Protein AF-A0AAJ4RD67-F1 (afdb_monomer)

Structure (mmCIF, N/CA/C/O backbone):
data_AF-A0AAJ4RD67-F1
#
_entry.id   AF-A0AAJ4RD67-F1
#
loop_
_atom_site.group_PDB
_atom_site.id
_atom_site.type_symbol
_atom_site.label_atom_id
_atom_site.label_alt_id
_atom_site.label_comp_id
_atom_site.label_asym_id
_atom_site.label_entity_id
_atom_site.label_seq_id
_atom_site.pdbx_PDB_ins_code
_atom_site.Cartn_x
_atom_site.Cartn_y
_atom_site.Cartn_z
_atom_site.occupancy
_atom_site.B_iso_or_equiv
_atom_site.auth_seq_id
_atom_site.auth_comp_id
_atom_site.auth_asym_id
_atom_site.auth_atom_id
_atom_site.pdbx_PDB_model_num
ATOM 1 N N . MET A 1 1 ? 36.731 -3.292 -27.698 1.00 43.00 1 MET A N 1
ATOM 2 C CA . MET A 1 1 ? 35.501 -3.932 -27.186 1.00 43.00 1 MET A CA 1
ATOM 3 C C . MET A 1 1 ? 34.370 -2.956 -27.440 1.00 43.00 1 MET A C 1
ATOM 5 O O . MET A 1 1 ? 34.444 -1.848 -26.928 1.00 43.00 1 MET A O 1
ATOM 9 N N . ALA A 1 2 ? 33.453 -3.291 -28.349 1.00 38.69 2 ALA A N 1
ATOM 10 C CA . ALA A 1 2 ? 32.426 -2.369 -28.828 1.00 38.69 2 ALA A CA 1
ATOM 11 C C . ALA A 1 2 ? 31.554 -1.888 -27.660 1.00 38.69 2 ALA A C 1
ATOM 13 O O . ALA A 1 2 ? 31.046 -2.697 -26.885 1.00 38.69 2 ALA A O 1
ATOM 14 N N . THR A 1 3 ? 31.426 -0.573 -27.506 1.00 47.44 3 THR A N 1
ATOM 15 C CA . THR A 1 3 ? 30.523 0.013 -26.522 1.00 47.44 3 THR A CA 1
ATOM 16 C C . THR A 1 3 ? 29.077 -0.261 -26.957 1.00 47.44 3 THR A C 1
ATOM 18 O O . THR A 1 3 ? 28.744 -0.021 -28.116 1.00 47.44 3 THR A O 1
ATOM 21 N N . PRO A 1 4 ? 28.191 -0.755 -26.070 1.00 52.56 4 PRO A N 1
ATOM 22 C CA . PRO A 1 4 ? 26.925 -1.393 -26.466 1.00 52.56 4 PRO A CA 1
ATOM 23 C C . PRO A 1 4 ? 25.829 -0.477 -27.032 1.00 52.56 4 PRO A C 1
ATOM 25 O O . PRO A 1 4 ? 24.693 -0.928 -27.161 1.00 52.56 4 PRO A O 1
ATOM 28 N N . LYS A 1 5 ? 26.121 0.796 -27.337 1.00 53.34 5 LYS A N 1
ATOM 29 C CA . LYS A 1 5 ? 25.094 1.800 -27.667 1.00 53.34 5 LYS A CA 1
ATOM 30 C C . LYS A 1 5 ? 24.221 1.408 -28.864 1.00 53.34 5 LYS A C 1
ATOM 32 O O . LYS A 1 5 ? 23.040 1.733 -28.848 1.00 53.34 5 LYS A O 1
ATOM 37 N N . ASP A 1 6 ? 24.765 0.642 -29.811 1.00 52.28 6 ASP A N 1
ATOM 38 C CA . ASP A 1 6 ? 24.068 0.304 -31.059 1.00 52.28 6 ASP A CA 1
ATOM 39 C C . ASP A 1 6 ? 23.601 -1.166 -31.154 1.00 52.28 6 ASP A C 1
ATOM 41 O O . ASP A 1 6 ? 22.882 -1.518 -32.087 1.00 52.28 6 ASP A O 1
ATOM 45 N N . MET A 1 7 ? 23.966 -2.050 -30.210 1.00 51.16 7 MET A N 1
ATOM 46 C CA . MET A 1 7 ? 23.821 -3.511 -30.401 1.00 51.16 7 MET A CA 1
ATOM 47 C C . MET A 1 7 ? 22.644 -4.186 -29.682 1.00 51.16 7 MET A C 1
ATOM 49 O O . MET A 1 7 ? 22.456 -5.387 -29.847 1.00 51.16 7 MET A O 1
ATOM 53 N N . LEU A 1 8 ? 21.838 -3.474 -28.891 1.00 55.22 8 LEU A N 1
ATOM 54 C CA . LEU A 1 8 ? 20.886 -4.124 -27.975 1.00 55.22 8 LEU A CA 1
ATOM 55 C C . LEU A 1 8 ? 19.512 -3.450 -27.982 1.00 55.22 8 LEU A C 1
ATOM 57 O O . LEU A 1 8 ? 19.031 -2.967 -26.962 1.00 55.22 8 LEU A O 1
ATOM 61 N N . THR A 1 9 ? 18.881 -3.391 -29.156 1.00 55.72 9 THR A N 1
ATOM 62 C CA . THR A 1 9 ? 17.521 -2.838 -29.287 1.00 55.72 9 THR A CA 1
ATOM 63 C C . THR A 1 9 ? 16.423 -3.853 -28.958 1.00 55.72 9 THR A C 1
ATOM 65 O O . THR A 1 9 ? 15.349 -3.445 -28.526 1.00 55.72 9 THR A O 1
ATOM 68 N N . THR A 1 10 ? 16.678 -5.158 -29.113 1.00 60.34 10 THR A N 1
ATOM 69 C CA . THR A 1 10 ? 15.721 -6.244 -28.832 1.00 60.34 10 THR A CA 1
ATOM 70 C C . THR A 1 10 ? 16.436 -7.488 -28.272 1.00 60.34 10 THR A C 1
ATOM 72 O O . THR A 1 10 ? 17.637 -7.664 -28.489 1.00 60.34 10 THR A O 1
ATOM 75 N N . TRP A 1 11 ? 15.725 -8.329 -27.504 1.00 69.06 11 TRP A N 1
ATOM 76 C CA . TRP A 1 11 ? 16.307 -9.464 -26.758 1.00 69.06 11 TRP A CA 1
ATOM 77 C C . TRP A 1 11 ? 16.979 -10.515 -27.661 1.00 69.06 11 TRP A C 1
ATOM 79 O O . TRP A 1 11 ? 17.951 -11.146 -27.261 1.00 69.06 11 TRP A O 1
ATOM 89 N N . ASP A 1 12 ? 16.494 -10.657 -28.892 1.00 70.56 12 ASP A N 1
ATOM 90 C CA . ASP A 1 12 ? 16.974 -11.568 -29.936 1.00 70.56 12 ASP A CA 1
ATOM 91 C C . ASP A 1 12 ? 18.286 -11.113 -30.596 1.00 70.56 12 ASP A C 1
ATOM 93 O O . ASP A 1 12 ? 18.949 -11.902 -31.267 1.00 70.56 12 ASP A O 1
ATOM 97 N N . LYS A 1 13 ? 18.687 -9.851 -30.398 1.00 68.25 13 LYS A N 1
ATOM 98 C CA . LYS A 1 13 ? 19.928 -9.278 -30.952 1.00 68.25 13 LYS A CA 1
ATOM 99 C C . LYS A 1 13 ? 21.093 -9.294 -29.967 1.00 68.25 13 LYS A C 1
ATOM 101 O O . LYS A 1 13 ? 22.209 -8.922 -30.328 1.00 68.25 13 LYS A O 1
ATOM 106 N N . VAL A 1 14 ? 20.851 -9.726 -28.729 1.00 71.25 14 VAL A N 1
ATOM 107 C CA . VAL A 1 14 ? 21.899 -9.880 -27.719 1.00 71.25 14 VAL A CA 1
ATOM 108 C C . VAL A 1 14 ? 22.801 -11.042 -28.140 1.00 71.25 14 VAL A C 1
ATOM 110 O O . VAL A 1 14 ? 22.370 -12.191 -28.176 1.00 71.25 14 VAL A O 1
ATOM 113 N N . GLN A 1 15 ? 24.061 -10.752 -28.476 1.00 68.38 15 GLN A N 1
ATOM 114 C CA . GLN A 1 15 ? 25.027 -11.800 -28.809 1.00 68.38 15 GLN A CA 1
ATOM 115 C C . GLN A 1 15 ? 25.275 -12.710 -27.598 1.00 68.38 15 GLN A C 1
ATOM 117 O O . GLN A 1 15 ? 25.376 -12.235 -26.464 1.00 68.38 15 GLN A O 1
ATOM 122 N N . PHE A 1 16 ? 25.419 -14.019 -27.829 1.00 71.88 16 PHE A N 1
ATOM 123 C CA . PHE A 1 16 ? 25.816 -14.953 -26.776 1.00 71.88 16 PHE A CA 1
ATOM 124 C C . PHE A 1 16 ? 27.144 -14.506 -26.148 1.00 71.88 16 PHE A C 1
ATOM 126 O O . PHE A 1 16 ? 28.134 -14.306 -26.848 1.00 71.88 16 PHE A O 1
ATOM 133 N N . GLY A 1 17 ? 27.151 -14.329 -24.824 1.00 73.00 17 GLY A N 1
ATOM 134 C CA . GLY A 1 17 ? 28.308 -13.814 -24.084 1.00 73.00 17 GLY A CA 1
ATOM 135 C C . GLY A 1 17 ? 28.397 -12.285 -23.996 1.00 73.00 17 GLY A C 1
ATOM 136 O O . GLY A 1 17 ? 29.355 -11.773 -23.418 1.00 73.00 17 GLY A O 1
ATOM 137 N N . ALA A 1 18 ? 27.417 -11.541 -24.518 1.00 72.31 18 ALA A N 1
ATOM 138 C CA . ALA A 1 18 ? 27.321 -10.107 -24.275 1.00 72.31 18 ALA A CA 1
ATOM 139 C C . ALA A 1 18 ? 27.112 -9.825 -22.778 1.00 72.31 18 ALA A C 1
ATOM 141 O O . ALA A 1 18 ? 26.283 -10.448 -22.115 1.00 72.31 18 ALA A O 1
ATOM 142 N N . VAL A 1 19 ? 27.853 -8.849 -22.255 1.00 71.69 19 VAL A N 1
ATOM 143 C CA . VAL A 1 19 ? 27.683 -8.347 -20.889 1.00 71.69 19 VAL A CA 1
ATOM 144 C C . VAL A 1 19 ? 26.883 -7.054 -20.956 1.00 71.69 19 VAL A C 1
ATOM 146 O O . VAL A 1 19 ? 27.291 -6.109 -21.629 1.00 71.69 19 VAL A O 1
ATOM 149 N N . LEU A 1 20 ? 25.760 -7.003 -20.239 1.00 72.12 20 LEU A N 1
ATOM 150 C CA . LEU A 1 20 ? 25.043 -5.756 -19.983 1.00 72.12 20 LEU A CA 1
ATOM 151 C C . LEU A 1 20 ? 25.762 -5.023 -18.844 1.00 72.12 20 LEU A C 1
ATOM 153 O O . LEU A 1 20 ? 25.737 -5.511 -17.711 1.00 72.12 20 LEU A O 1
ATOM 157 N N . PRO A 1 21 ? 26.443 -3.893 -19.102 1.00 73.88 21 PRO A N 1
ATOM 158 C CA . PRO A 1 21 ? 27.148 -3.195 -18.043 1.00 73.88 21 PRO A CA 1
ATOM 159 C C . PRO A 1 21 ? 26.143 -2.580 -17.064 1.00 73.88 21 PRO A C 1
ATOM 161 O O . PRO A 1 21 ? 25.197 -1.901 -17.462 1.00 73.88 21 PRO A O 1
ATOM 164 N N . SER A 1 22 ? 26.380 -2.764 -15.763 1.00 78.81 22 SER A N 1
ATOM 165 C CA . SER A 1 22 ? 25.548 -2.167 -14.709 1.00 78.81 22 SER A CA 1
ATOM 166 C C . SER A 1 22 ? 25.562 -0.632 -14.722 1.00 78.81 22 SER A C 1
ATOM 168 O O . SER A 1 22 ? 24.647 -0.006 -14.184 1.00 78.81 22 SER A O 1
ATOM 170 N N . PHE A 1 23 ? 26.582 -0.023 -15.337 1.00 82.62 23 PHE A N 1
ATOM 171 C CA . PHE A 1 23 ? 26.801 1.420 -15.385 1.00 82.62 23 PHE A CA 1
ATOM 172 C C . PHE A 1 23 ? 26.867 1.927 -16.830 1.00 82.62 23 PHE A C 1
ATOM 174 O O . PHE A 1 23 ? 27.566 1.356 -17.663 1.00 82.62 23 PHE A O 1
ATOM 181 N N . GLU A 1 24 ? 26.158 3.022 -17.105 1.00 82.44 24 GLU A N 1
ATOM 182 C CA . GLU A 1 24 ? 26.305 3.819 -18.332 1.00 82.44 24 GLU A CA 1
ATOM 183 C C . GLU A 1 24 ? 27.587 4.656 -18.307 1.00 82.44 24 GLU A C 1
ATOM 185 O O . GLU A 1 24 ? 28.208 4.865 -19.346 1.00 82.44 24 GLU A O 1
ATOM 190 N N . ASP A 1 25 ? 27.975 5.113 -17.115 1.00 83.38 25 ASP A N 1
ATOM 191 C CA . ASP A 1 25 ? 29.220 5.828 -16.848 1.00 83.38 25 ASP A CA 1
ATOM 192 C C . ASP A 1 25 ? 29.876 5.208 -15.600 1.00 83.38 25 ASP A C 1
ATOM 194 O O . ASP A 1 25 ? 29.427 5.465 -14.475 1.00 83.38 25 ASP A O 1
ATOM 198 N N . PRO A 1 26 ? 30.884 4.333 -15.779 1.00 80.94 26 PRO A N 1
ATOM 199 C CA . PRO A 1 26 ? 31.567 3.668 -14.672 1.00 80.94 26 PRO A CA 1
ATOM 200 C C . PRO A 1 26 ? 32.345 4.618 -13.756 1.00 80.94 26 PRO A C 1
ATOM 202 O O . PRO A 1 26 ? 32.430 4.350 -12.558 1.00 80.94 26 PRO A O 1
ATOM 205 N N . GLU A 1 27 ? 32.889 5.716 -14.289 1.00 87.31 27 GLU A N 1
ATOM 206 C CA . GLU A 1 27 ? 33.706 6.673 -13.531 1.00 87.31 27 GLU A CA 1
ATOM 207 C C . GLU A 1 27 ? 32.841 7.415 -12.509 1.00 87.31 27 GLU A C 1
ATOM 209 O O . GLU A 1 27 ? 33.169 7.479 -11.323 1.00 87.31 27 GLU A O 1
ATOM 214 N N . HIS A 1 28 ? 31.654 7.843 -12.939 1.00 87.62 28 HIS A N 1
ATOM 215 C CA . HIS A 1 28 ? 30.674 8.512 -12.081 1.00 87.62 28 HIS A CA 1
ATOM 216 C C . HIS A 1 28 ? 29.667 7.552 -11.431 1.00 87.62 28 HIS A C 1
ATOM 218 O O . HIS A 1 28 ? 28.710 7.994 -10.794 1.00 87.62 28 HIS A O 1
ATOM 224 N N . LYS A 1 29 ? 29.851 6.231 -11.581 1.00 84.12 29 LYS A N 1
ATOM 225 C CA . LYS A 1 29 ? 28.938 5.181 -11.084 1.00 84.12 29 LYS A CA 1
ATOM 226 C C . LYS A 1 29 ? 27.473 5.416 -11.482 1.00 84.12 29 LYS A C 1
ATOM 228 O O . LYS A 1 29 ? 26.551 5.035 -10.751 1.00 84.12 29 LYS A O 1
ATOM 233 N N . LYS A 1 30 ? 27.235 6.012 -12.654 1.00 86.56 30 LYS A N 1
ATOM 234 C CA . LYS A 1 30 ? 25.883 6.237 -13.171 1.00 86.56 30 LYS A CA 1
ATOM 235 C C . LYS A 1 30 ? 25.317 4.909 -13.652 1.00 86.56 30 LYS A C 1
ATOM 237 O O . LYS A 1 30 ? 25.794 4.345 -14.637 1.00 86.56 30 LYS A O 1
ATOM 242 N N . ARG A 1 31 ? 24.318 4.390 -12.940 1.00 85.06 31 ARG A N 1
ATOM 243 C CA . ARG A 1 31 ? 23.682 3.106 -13.266 1.00 85.06 31 ARG A CA 1
ATOM 244 C C . ARG A 1 31 ? 22.964 3.185 -14.608 1.00 85.06 31 ARG A C 1
ATOM 246 O O . ARG A 1 31 ? 22.424 4.231 -14.957 1.00 85.06 31 ARG A O 1
ATOM 253 N N . SER A 1 32 ? 22.957 2.071 -15.336 1.00 83.69 32 SER A N 1
ATOM 254 C CA . SER A 1 32 ? 22.168 1.950 -16.562 1.00 83.69 32 SER A CA 1
ATOM 255 C C . SER A 1 32 ? 20.691 2.192 -16.277 1.00 83.69 32 SER A C 1
ATOM 257 O O . SER A 1 32 ? 20.198 1.778 -15.227 1.00 83.69 32 SER A O 1
ATOM 259 N N . LYS A 1 33 ? 19.969 2.803 -17.221 1.00 80.88 33 LYS A N 1
ATOM 260 C CA . LYS A 1 33 ? 18.509 2.960 -17.163 1.00 80.88 33 LYS A CA 1
ATOM 261 C C . LYS A 1 33 ? 17.797 1.657 -16.784 1.00 80.88 33 LYS A C 1
ATOM 263 O O . LYS A 1 33 ? 16.887 1.696 -15.966 1.00 80.88 33 LYS A O 1
ATOM 268 N N . PHE A 1 34 ? 18.257 0.522 -17.313 1.00 78.38 34 PHE A N 1
ATOM 269 C CA . PHE A 1 34 ? 17.656 -0.801 -17.103 1.00 78.38 34 PHE A CA 1
ATOM 270 C C . PHE A 1 34 ? 18.192 -1.545 -15.869 1.00 78.38 34 PHE A C 1
ATOM 272 O O . PHE A 1 34 ? 17.909 -2.725 -15.673 1.00 78.38 34 PHE A O 1
ATOM 279 N N . HIS A 1 35 ? 18.982 -0.882 -15.024 1.00 83.81 35 HIS A N 1
ATOM 280 C CA . HIS A 1 35 ? 19.484 -1.472 -13.791 1.00 83.81 35 HIS A CA 1
ATOM 281 C C . HIS A 1 35 ? 18.339 -1.657 -12.782 1.00 83.81 35 HIS A C 1
ATOM 283 O O . HIS A 1 35 ? 17.600 -0.713 -12.515 1.00 83.81 35 HIS A O 1
ATOM 289 N N . SER A 1 36 ? 18.245 -2.834 -12.151 1.00 83.88 36 SER A N 1
ATOM 290 C CA . SER A 1 36 ? 17.172 -3.204 -11.202 1.00 83.88 36 SER A CA 1
ATOM 291 C C . SER A 1 36 ? 16.913 -2.167 -10.103 1.00 83.88 36 SER A C 1
ATOM 293 O O . SER A 1 36 ? 15.779 -1.942 -9.718 1.00 83.88 36 SER A O 1
ATOM 295 N N . TYR A 1 37 ? 17.960 -1.489 -9.639 1.00 84.44 37 TYR A N 1
ATOM 296 C CA . TYR A 1 37 ? 17.877 -0.363 -8.695 1.00 84.44 37 TYR A CA 1
ATOM 297 C C . TYR A 1 37 ? 16.942 0.788 -9.088 1.00 84.44 37 TYR A C 1
ATOM 299 O O . TYR A 1 37 ? 16.463 1.489 -8.205 1.00 84.44 37 TYR A O 1
ATOM 307 N N . ASN A 1 38 ? 16.732 1.027 -10.383 1.00 84.94 38 ASN A N 1
ATOM 308 C CA . ASN A 1 38 ? 15.846 2.095 -10.848 1.00 84.94 38 ASN A CA 1
ATOM 309 C C . ASN A 1 38 ? 14.376 1.660 -10.882 1.00 84.94 38 ASN A C 1
ATOM 311 O O . ASN A 1 38 ? 13.515 2.488 -11.159 1.00 84.94 38 ASN A O 1
ATOM 315 N N . TYR A 1 39 ? 14.106 0.380 -10.627 1.00 87.50 39 TYR A N 1
ATOM 316 C CA . TYR A 1 39 ? 12.771 -0.186 -10.584 1.00 87.50 39 TYR A CA 1
ATOM 317 C C . TYR A 1 39 ? 12.377 -0.461 -9.140 1.00 87.50 39 TYR A C 1
ATOM 319 O O . TYR A 1 39 ? 13.197 -0.766 -8.271 1.00 87.50 39 TYR A O 1
ATOM 327 N N . THR A 1 40 ? 11.087 -0.369 -8.898 1.00 90.38 40 THR A N 1
ATOM 328 C CA . THR A 1 40 ? 10.436 -0.697 -7.644 1.00 90.38 40 THR A CA 1
ATOM 329 C C . THR A 1 40 ? 9.581 -1.946 -7.823 1.00 90.38 40 THR A C 1
ATOM 331 O O . THR A 1 40 ? 9.402 -2.482 -8.918 1.00 90.38 40 THR A O 1
ATOM 334 N N . VAL A 1 41 ? 9.013 -2.426 -6.723 1.00 85.69 41 VAL A N 1
ATOM 335 C CA . VAL A 1 41 ? 8.046 -3.524 -6.776 1.00 85.69 41 VAL A CA 1
ATOM 336 C C . VAL A 1 41 ? 6.748 -3.080 -7.474 1.00 85.69 41 VAL A C 1
ATOM 338 O O . VAL A 1 41 ? 5.990 -3.918 -7.947 1.00 85.69 41 VAL A O 1
ATOM 341 N N . ALA A 1 42 ? 6.496 -1.773 -7.590 1.00 86.06 42 ALA A N 1
ATOM 342 C CA . ALA A 1 42 ? 5.309 -1.257 -8.260 1.00 86.06 42 ALA A CA 1
ATOM 343 C C . ALA A 1 42 ? 5.302 -1.481 -9.773 1.00 86.06 42 ALA A C 1
ATOM 345 O O . ALA A 1 42 ? 4.229 -1.632 -10.347 1.00 86.06 42 ALA A O 1
ATOM 346 N N . ASP A 1 43 ? 6.470 -1.524 -10.415 1.00 88.00 43 ASP A N 1
ATOM 347 C CA . ASP A 1 43 ? 6.592 -1.436 -11.874 1.00 88.00 43 ASP A CA 1
ATOM 348 C C . ASP A 1 43 ? 5.953 -2.605 -12.644 1.00 88.00 43 ASP A C 1
ATOM 350 O O . ASP A 1 43 ? 5.702 -2.492 -13.840 1.00 88.00 43 ASP A O 1
ATOM 354 N N . TRP A 1 44 ? 5.679 -3.728 -11.977 1.00 86.31 44 TRP A N 1
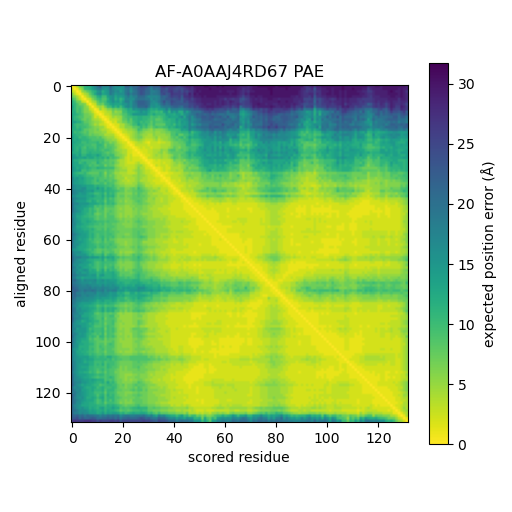ATOM 355 C CA . TRP A 1 44 ? 5.076 -4.925 -12.581 1.00 86.31 44 TRP A CA 1
ATOM 356 C C . TRP A 1 44 ? 3.651 -5.212 -12.089 1.00 86.31 44 TRP A C 1
ATOM 358 O O . TRP A 1 44 ? 3.048 -6.213 -12.481 1.00 86.31 44 TRP A O 1
ATOM 368 N N . ARG A 1 45 ? 3.104 -4.360 -11.219 1.00 92.50 45 ARG A N 1
ATOM 369 C CA . ARG A 1 45 ? 1.790 -4.549 -10.605 1.00 92.50 45 ARG A CA 1
ATOM 370 C C . ARG A 1 45 ? 0.674 -4.121 -11.560 1.00 92.50 45 ARG A C 1
ATOM 372 O O . ARG A 1 45 ? 0.755 -3.076 -12.195 1.00 92.50 45 ARG A O 1
ATOM 379 N N . VAL A 1 46 ? -0.395 -4.914 -11.615 1.00 94.50 46 VAL A N 1
ATOM 380 C CA . VAL A 1 46 ? -1.604 -4.596 -12.401 1.00 94.50 46 VAL A CA 1
ATOM 381 C C . VAL A 1 46 ? -2.669 -3.908 -11.542 1.00 94.50 46 VAL A C 1
ATOM 383 O O . VAL A 1 46 ? -3.342 -2.993 -12.010 1.00 94.50 46 VAL A O 1
ATOM 386 N N . GLU A 1 47 ? -2.798 -4.312 -10.276 1.00 96.31 47 GLU A N 1
ATOM 387 C CA . GLU A 1 47 ? -3.781 -3.785 -9.324 1.00 96.31 47 GLU A CA 1
ATOM 388 C C . GLU A 1 47 ? -3.131 -3.480 -7.973 1.00 96.31 47 GLU A C 1
ATOM 390 O O . GLU A 1 47 ? -2.269 -4.228 -7.510 1.00 96.31 47 GLU A O 1
ATOM 395 N N . LYS A 1 48 ? -3.579 -2.423 -7.292 1.00 96.81 48 LYS A N 1
ATOM 396 C CA . LYS A 1 48 ? -3.109 -2.015 -5.962 1.00 96.81 48 LYS A CA 1
ATOM 397 C C . LYS A 1 48 ? -4.254 -1.939 -4.948 1.00 96.81 48 LYS A C 1
ATOM 399 O O . LYS A 1 48 ? -5.370 -1.567 -5.308 1.00 96.81 48 LYS A O 1
ATOM 404 N N . PRO A 1 49 ? -3.988 -2.237 -3.665 1.00 97.50 49 PRO A N 1
ATOM 405 C CA . PRO A 1 49 ? -4.935 -1.945 -2.602 1.00 97.50 49 PRO A CA 1
ATOM 406 C C . PRO A 1 49 ? -4.974 -0.438 -2.336 1.00 97.50 49 PRO A C 1
ATOM 408 O O . PRO A 1 49 ? -3.933 0.173 -2.103 1.00 97.50 49 PRO A O 1
ATOM 411 N N . VAL A 1 50 ? -6.166 0.146 -2.309 1.00 97.94 50 VAL A N 1
ATOM 412 C CA . VAL A 1 50 ? -6.399 1.522 -1.855 1.00 97.94 50 VAL A CA 1
ATOM 413 C C . VAL A 1 50 ? -6.892 1.483 -0.415 1.00 97.94 5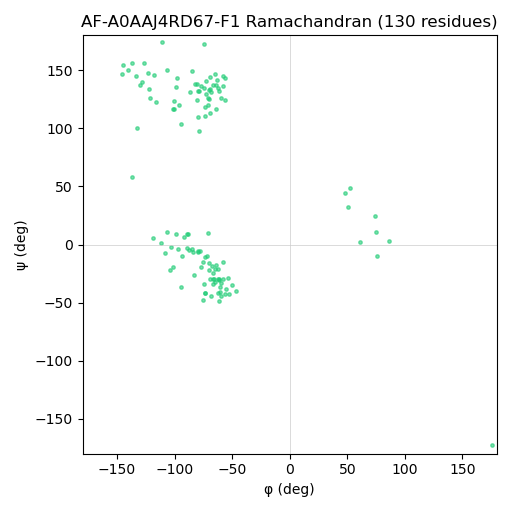0 VAL A C 1
ATOM 415 O O . VAL A 1 50 ? -7.732 0.657 -0.065 1.00 97.94 50 VAL A O 1
ATOM 418 N N . PHE A 1 51 ? -6.349 2.359 0.429 1.00 97.56 51 PHE A N 1
ATOM 419 C CA . PHE A 1 51 ? -6.644 2.417 1.859 1.00 97.56 51 PHE A CA 1
ATOM 420 C C . PHE A 1 51 ? -7.635 3.535 2.191 1.00 97.56 51 PHE A C 1
ATOM 422 O O . PHE A 1 51 ? -7.321 4.715 2.046 1.00 97.56 51 PHE A O 1
ATOM 429 N N . ASN A 1 52 ? -8.809 3.161 2.696 1.00 96.88 52 ASN A N 1
ATOM 430 C CA . ASN A 1 52 ? -9.795 4.070 3.259 1.00 96.88 52 ASN A CA 1
ATOM 431 C C . ASN A 1 52 ? -9.623 4.172 4.781 1.00 96.88 52 ASN A C 1
ATOM 433 O O . ASN A 1 52 ? -10.025 3.295 5.555 1.00 96.88 52 ASN A O 1
ATOM 437 N N . ARG A 1 53 ? -9.043 5.291 5.212 1.00 94.62 53 ARG A N 1
ATOM 438 C CA . ARG A 1 53 ? -8.739 5.557 6.617 1.00 94.62 53 ARG A CA 1
ATOM 439 C C . ARG A 1 53 ? -9.982 5.728 7.493 1.00 94.62 53 ARG A C 1
ATOM 441 O O . ARG A 1 53 ? -9.917 5.390 8.672 1.00 94.62 53 ARG A O 1
ATOM 448 N N . GLU A 1 54 ? -11.091 6.222 6.948 1.00 94.31 54 GLU A N 1
ATOM 449 C CA . GLU A 1 54 ? -12.316 6.510 7.714 1.00 94.31 54 GLU A CA 1
ATOM 450 C C . GLU A 1 54 ? -12.965 5.240 8.274 1.00 94.31 54 GLU A C 1
ATOM 452 O O . GLU A 1 54 ? -13.573 5.262 9.342 1.00 94.31 54 GLU A O 1
ATOM 457 N N . LEU A 1 55 ? -12.788 4.117 7.577 1.00 94.88 55 LEU A N 1
ATOM 458 C CA . LEU A 1 55 ? -13.317 2.811 7.969 1.00 94.88 55 LEU A CA 1
ATOM 459 C C . LEU A 1 55 ? -12.321 1.976 8.784 1.00 94.88 55 LEU A C 1
ATOM 461 O O . LEU A 1 55 ? -12.672 0.917 9.302 1.00 94.88 55 LEU A O 1
ATOM 465 N N . CYS A 1 56 ? -11.062 2.407 8.870 1.00 95.25 56 CYS A N 1
ATOM 466 C CA . CYS A 1 56 ? -10.011 1.658 9.541 1.00 95.25 56 CYS A CA 1
ATOM 467 C C . CYS A 1 56 ? -10.150 1.735 11.067 1.00 95.25 56 CYS A C 1
ATOM 469 O O . CYS A 1 56 ? -10.312 2.810 11.639 1.00 95.25 56 CYS A O 1
ATOM 471 N N . ILE A 1 57 ? -10.010 0.584 11.729 1.00 94.38 57 ILE A N 1
ATOM 472 C CA . ILE A 1 57 ? -10.099 0.452 13.191 1.00 94.38 57 ILE A CA 1
ATOM 473 C C . ILE A 1 57 ? -8.740 0.226 13.880 1.00 94.38 57 ILE A C 1
ATOM 475 O O . ILE A 1 57 ? -8.723 -0.131 15.054 1.00 94.38 57 ILE A O 1
ATOM 479 N N . ASP A 1 58 ? -7.617 0.383 13.165 1.00 94.19 58 ASP A N 1
ATOM 480 C CA . ASP A 1 58 ? -6.253 0.148 13.686 1.00 94.19 58 ASP A CA 1
ATOM 481 C C . ASP A 1 58 ? -6.071 -1.232 14.346 1.00 94.19 58 ASP A C 1
ATOM 483 O O . ASP A 1 58 ? -5.590 -1.352 15.471 1.00 94.19 58 ASP A O 1
ATOM 487 N N . CYS A 1 59 ? -6.515 -2.285 13.650 1.00 94.38 59 CYS A N 1
ATOM 488 C CA . CYS A 1 59 ? -6.372 -3.676 14.103 1.00 94.38 59 CYS A CA 1
ATOM 489 C C . CYS A 1 59 ? -5.045 -4.338 13.693 1.00 94.38 59 CYS A C 1
ATOM 491 O O . CYS A 1 59 ? -4.815 -5.490 14.042 1.00 94.38 59 CYS A O 1
ATOM 493 N N . ASP A 1 60 ? -4.215 -3.646 12.908 1.00 94.12 60 ASP A N 1
ATOM 494 C CA . ASP A 1 60 ? -2.897 -4.076 12.422 1.00 94.12 60 ASP A CA 1
ATOM 495 C C . ASP A 1 60 ? -2.852 -5.342 11.546 1.00 94.12 60 ASP A C 1
ATOM 497 O O . ASP A 1 60 ? -1.781 -5.724 11.083 1.00 94.12 60 ASP A O 1
ATOM 501 N N . TYR A 1 61 ? -3.987 -5.969 11.218 1.00 96.62 61 TYR A N 1
ATOM 502 C CA . TYR A 1 61 ? -4.000 -7.201 10.414 1.00 96.62 61 TYR A CA 1
ATOM 503 C C . TYR A 1 61 ? -3.366 -6.998 9.039 1.00 96.62 61 TYR A C 1
ATOM 505 O O . TYR A 1 61 ? -2.538 -7.793 8.605 1.00 96.62 61 TYR A O 1
ATOM 513 N N . CYS A 1 62 ? -3.695 -5.898 8.365 1.00 97.00 62 CYS A N 1
ATOM 514 C CA . CYS A 1 62 ? -3.096 -5.588 7.075 1.00 97.00 62 CYS A CA 1
ATOM 515 C C . CYS A 1 62 ? -1.567 -5.439 7.151 1.00 97.00 62 CYS A C 1
ATOM 517 O O . CYS A 1 62 ? -0.889 -5.829 6.206 1.00 97.00 62 CYS A O 1
ATOM 519 N N . TRP A 1 63 ? -1.033 -4.936 8.268 1.00 96.44 63 TRP A N 1
ATOM 520 C CA . TRP A 1 63 ? 0.403 -4.805 8.504 1.00 96.44 63 TRP A CA 1
ATOM 521 C C . TRP A 1 63 ? 1.045 -6.162 8.820 1.00 96.44 63 TRP A C 1
ATOM 523 O O . TRP A 1 63 ? 2.021 -6.526 8.171 1.00 96.44 63 TRP A O 1
ATOM 533 N N . VAL A 1 64 ? 0.455 -6.946 9.732 1.00 96.31 64 VAL A N 1
ATOM 534 C CA . VAL A 1 64 ? 0.963 -8.269 10.150 1.00 96.31 64 VAL A CA 1
ATOM 535 C C . VAL A 1 64 ? 1.001 -9.265 8.991 1.00 96.31 64 VAL A C 1
ATOM 537 O O . VAL A 1 64 ? 1.961 -10.018 8.858 1.00 96.31 64 VAL A O 1
ATOM 540 N N . PHE A 1 65 ? -0.033 -9.282 8.149 1.00 97.25 65 PHE A N 1
ATOM 541 C CA . PHE A 1 65 ? -0.143 -10.228 7.035 1.00 97.25 65 PHE A CA 1
ATOM 542 C C . PHE A 1 65 ? 0.503 -9.728 5.737 1.00 97.25 65 PHE A C 1
ATOM 544 O O . PHE A 1 65 ? 0.505 -10.450 4.740 1.00 97.25 65 PHE A O 1
ATOM 551 N N . CYS A 1 66 ? 1.042 -8.505 5.705 1.00 97.06 66 CYS A N 1
ATOM 552 C CA . CYS A 1 66 ? 1.719 -8.006 4.515 1.00 97.06 66 CYS A CA 1
ATOM 553 C C . CYS A 1 66 ? 3.055 -8.744 4.317 1.00 97.06 66 CYS A C 1
ATOM 555 O O . CYS A 1 66 ? 3.935 -8.621 5.167 1.00 97.06 66 CYS A O 1
ATOM 557 N N . PRO A 1 67 ? 3.275 -9.442 3.186 1.00 95.44 67 PRO A N 1
ATOM 558 C CA . PRO A 1 67 ? 4.535 -10.151 2.948 1.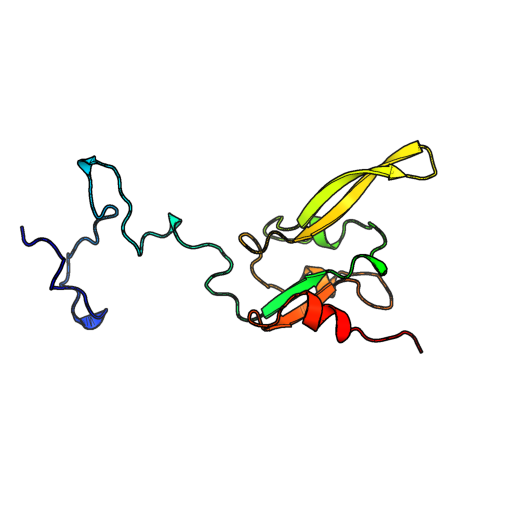00 95.44 67 PRO A CA 1
ATOM 559 C C . PRO A 1 67 ? 5.732 -9.218 2.697 1.00 95.44 67 PRO A C 1
ATOM 561 O O . PRO A 1 67 ? 6.87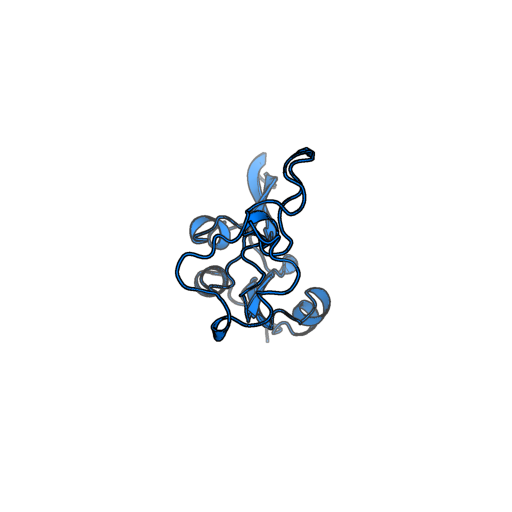2 -9.665 2.768 1.00 95.44 67 PRO A O 1
ATOM 564 N N . ASP A 1 68 ? 5.481 -7.941 2.390 1.00 93.75 68 ASP A N 1
ATOM 565 C CA . ASP A 1 68 ? 6.501 -6.944 2.033 1.00 93.75 68 ASP A CA 1
ATOM 566 C C . ASP A 1 68 ? 6.553 -5.757 3.001 1.00 93.75 68 ASP A C 1
ATOM 568 O O . ASP A 1 68 ? 7.269 -4.788 2.751 1.00 93.75 68 ASP A O 1
ATOM 572 N N . SER A 1 69 ? 5.779 -5.803 4.090 1.00 94.00 69 SER A N 1
ATOM 573 C CA . SER A 1 69 ? 5.708 -4.740 5.102 1.00 94.00 69 SER A CA 1
ATOM 574 C C . SER A 1 69 ? 5.537 -3.335 4.503 1.00 94.00 69 SER A C 1
ATOM 576 O O . SER A 1 69 ? 6.197 -2.380 4.908 1.00 94.00 69 SER A O 1
ATOM 578 N N . CYS A 1 70 ? 4.649 -3.192 3.512 1.00 96.56 70 CYS A N 1
ATOM 579 C CA . CYS A 1 70 ? 4.486 -1.942 2.764 1.00 96.56 70 CYS A CA 1
ATOM 580 C C . CYS A 1 70 ? 3.640 -0.878 3.489 1.00 96.56 70 CYS A C 1
ATOM 582 O O . CYS A 1 70 ? 3.520 0.242 2.997 1.00 96.56 70 CYS A O 1
ATOM 584 N N . PHE A 1 71 ? 3.048 -1.195 4.641 1.00 97.12 71 PHE A N 1
ATOM 585 C CA . PHE A 1 71 ? 2.211 -0.264 5.396 1.00 97.12 71 PHE A CA 1
ATOM 586 C C . PHE A 1 71 ? 3.047 0.718 6.219 1.00 97.12 71 PHE A C 1
ATOM 588 O O . PHE A 1 71 ? 3.950 0.330 6.959 1.00 97.12 71 PHE A O 1
ATOM 595 N N . GLN A 1 72 ? 2.701 1.998 6.118 1.00 95.94 72 GLN A N 1
ATOM 596 C CA . GLN A 1 72 ? 3.281 3.066 6.923 1.00 95.94 72 GLN A CA 1
ATOM 597 C C . GLN A 1 72 ? 2.507 3.184 8.235 1.00 95.94 72 GLN A C 1
ATOM 599 O O . GLN A 1 72 ? 1.272 3.238 8.232 1.00 95.94 72 GLN A O 1
ATOM 604 N N . VAL A 1 73 ? 3.239 3.229 9.348 1.00 94.69 73 VAL A N 1
ATOM 605 C CA . VAL A 1 73 ? 2.676 3.227 10.700 1.00 94.69 73 VAL A CA 1
ATOM 606 C C . VAL A 1 73 ? 3.240 4.374 11.528 1.00 94.69 73 VAL A C 1
ATOM 60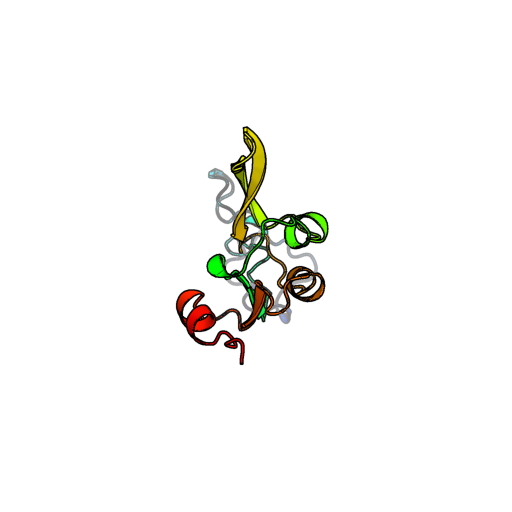8 O O . VAL A 1 73 ? 4.433 4.665 11.467 1.00 94.69 73 VAL A O 1
ATOM 611 N N . GLU A 1 74 ? 2.379 5.006 12.317 1.00 94.81 74 GLU A N 1
ATOM 612 C CA . GLU A 1 74 ? 2.749 6.029 13.296 1.00 94.81 74 GLU A CA 1
ATOM 613 C C . GLU A 1 74 ? 2.388 5.566 14.708 1.00 94.81 74 GLU A C 1
ATOM 615 O O . GLU A 1 74 ? 1.379 4.890 14.912 1.00 94.81 74 GLU A O 1
ATOM 620 N N . GLU A 1 75 ? 3.193 5.941 15.702 1.00 94.00 75 GLU A N 1
ATOM 621 C CA . GLU A 1 75 ? 2.845 5.718 17.105 1.00 94.00 75 GLU A CA 1
ATOM 622 C C . GLU A 1 75 ? 1.873 6.809 17.572 1.00 94.00 75 GLU A C 1
ATOM 624 O O . GLU A 1 75 ? 2.174 8.000 17.501 1.00 94.00 75 GLU A O 1
ATOM 629 N N . VAL A 1 76 ? 0.713 6.405 18.089 1.00 93.56 76 VAL A N 1
ATOM 630 C CA . VAL A 1 76 ? -0.286 7.307 18.672 1.00 93.56 76 VAL A CA 1
ATOM 631 C C . VAL A 1 76 ? -0.671 6.867 20.078 1.00 93.56 76 VAL A C 1
ATOM 633 O O . VAL A 1 76 ? -0.565 5.697 20.443 1.00 93.56 76 VAL A O 1
ATOM 636 N N . VAL A 1 77 ? -1.159 7.809 20.883 1.00 92.75 77 VAL A N 1
ATOM 637 C CA . VAL A 1 77 ? -1.739 7.509 22.196 1.00 92.75 77 VAL A CA 1
ATOM 638 C C . VAL A 1 77 ? -3.251 7.407 22.045 1.00 92.75 77 VAL A C 1
ATOM 640 O O . VAL A 1 77 ? -3.914 8.354 21.623 1.00 92.75 77 VAL A O 1
ATOM 643 N N . ASN A 1 78 ? -3.812 6.247 22.374 1.00 88.25 78 ASN A N 1
ATOM 644 C CA . ASN A 1 78 ? -5.253 6.042 22.305 1.00 88.25 78 ASN A CA 1
ATOM 645 C C . ASN A 1 78 ? -5.987 6.757 23.452 1.00 88.25 78 ASN A C 1
ATOM 647 O O . ASN A 1 78 ? -5.390 7.236 24.416 1.00 88.25 78 ASN A O 1
ATOM 651 N N . LYS A 1 79 ? -7.324 6.761 23.400 1.00 88.31 79 LYS A N 1
ATOM 652 C CA . LYS A 1 79 ? -8.181 7.387 24.429 1.00 88.31 79 LYS A CA 1
ATOM 653 C C . LYS A 1 79 ? -7.967 6.839 25.851 1.00 88.31 79 LYS A C 1
ATOM 655 O O . LYS A 1 79 ? -8.437 7.441 26.807 1.00 88.31 79 LYS A O 1
ATOM 660 N N . ARG A 1 80 ? -7.294 5.693 26.000 1.00 90.00 80 ARG A N 1
ATOM 661 C CA . ARG A 1 80 ? -6.976 5.046 27.283 1.00 90.00 80 ARG A CA 1
ATOM 662 C C . ARG A 1 80 ? -5.546 5.345 27.756 1.00 90.00 80 ARG A C 1
ATOM 664 O O . ARG A 1 80 ? -5.084 4.701 28.692 1.00 90.00 80 ARG A O 1
ATOM 671 N N . GLY A 1 81 ? -4.831 6.260 27.097 1.00 91.38 81 GLY A N 1
ATOM 672 C CA . GLY A 1 81 ? -3.458 6.631 27.446 1.00 91.38 81 GLY A CA 1
ATOM 673 C C . GLY A 1 81 ? -2.400 5.592 27.059 1.00 91.38 81 GLY A C 1
ATOM 674 O O . GLY A 1 81 ? -1.259 5.701 27.496 1.00 91.38 81 GLY A O 1
ATOM 675 N N . LYS A 1 82 ? -2.749 4.572 26.263 1.00 92.00 82 LYS A N 1
ATOM 676 C CA . LYS A 1 82 ? -1.803 3.539 25.814 1.00 92.00 82 LYS A CA 1
ATOM 677 C C . LYS A 1 82 ? -1.284 3.848 24.414 1.00 92.00 82 LYS A C 1
ATOM 679 O O . LYS A 1 82 ? -2.047 4.303 23.563 1.00 92.00 82 LYS A O 1
ATOM 684 N N . LYS A 1 83 ? -0.004 3.545 24.183 1.00 91.94 83 LYS A N 1
ATOM 685 C CA . LYS A 1 83 ? 0.613 3.571 22.853 1.00 91.94 83 LYS A CA 1
ATOM 686 C C . LYS A 1 83 ? -0.041 2.526 21.947 1.00 91.94 83 LYS A C 1
ATOM 688 O O . LYS A 1 83 ? -0.299 1.406 22.390 1.00 91.94 83 LYS A O 1
ATOM 693 N N . GLN A 1 84 ? -0.310 2.904 20.708 1.00 90.56 84 GLN A N 1
ATOM 694 C CA . GLN A 1 84 ? -0.910 2.071 19.674 1.00 90.56 84 GLN A CA 1
ATOM 695 C C . GLN A 1 84 ? -0.323 2.463 18.313 1.00 90.56 84 GLN A C 1
ATOM 697 O O . GLN A 1 84 ? -0.003 3.631 18.093 1.00 90.56 84 GLN A O 1
ATOM 702 N N . ALA A 1 85 ? -0.182 1.495 17.408 1.00 91.94 85 ALA A N 1
ATOM 703 C CA . ALA A 1 85 ? 0.164 1.767 16.021 1.00 91.94 85 ALA A CA 1
ATOM 704 C C . ALA A 1 85 ? -1.065 2.291 15.266 1.00 91.94 85 ALA A C 1
ATOM 706 O O . ALA A 1 85 ? -2.173 1.781 15.416 1.00 91.94 85 ALA A O 1
ATOM 707 N N . LYS A 1 86 ? -0.871 3.322 14.451 1.00 94.56 86 LYS A N 1
ATOM 708 C CA . LYS A 1 86 ? -1.882 3.861 13.548 1.00 94.56 86 LYS A CA 1
ATOM 709 C C . LYS A 1 86 ? -1.414 3.666 12.121 1.00 94.56 86 LYS A C 1
ATOM 711 O O . LYS A 1 86 ? -0.366 4.183 11.740 1.00 94.56 86 LYS A O 1
ATOM 716 N N . ILE A 1 87 ? -2.212 2.968 11.319 1.00 95.44 87 ILE A N 1
ATOM 717 C CA . ILE A 1 87 ? -1.927 2.813 9.890 1.00 95.44 87 ILE A CA 1
ATOM 718 C C . ILE A 1 87 ? -2.220 4.141 9.182 1.00 95.44 87 ILE A C 1
ATOM 720 O O . ILE A 1 87 ? -3.367 4.603 9.183 1.00 95.44 87 ILE A O 1
ATOM 724 N N . VAL A 1 88 ? -1.206 4.757 8.574 1.00 95.44 88 VAL A N 1
ATOM 725 C CA . VAL A 1 88 ? -1.347 6.061 7.896 1.00 95.44 88 VAL A CA 1
ATOM 726 C C . VAL A 1 88 ? -1.386 5.963 6.380 1.00 95.44 88 VAL A C 1
ATOM 728 O O . VAL A 1 88 ? -1.941 6.844 5.731 1.00 95.44 88 VAL A O 1
ATOM 731 N N . GLY A 1 89 ? -0.871 4.878 5.807 1.00 95.94 89 GLY A N 1
ATOM 732 C CA . GLY A 1 89 ? -0.852 4.716 4.362 1.00 95.94 89 GLY A CA 1
ATOM 733 C C . GLY A 1 89 ? -0.127 3.464 3.900 1.00 95.94 89 GLY A C 1
ATOM 734 O O . GLY A 1 89 ? 0.271 2.611 4.697 1.00 95.94 89 GLY A O 1
ATOM 735 N N . ILE A 1 90 ? 0.035 3.372 2.583 1.00 97.12 90 ILE A N 1
ATOM 736 C CA . ILE A 1 90 ? 0.732 2.287 1.897 1.00 97.12 90 ILE A CA 1
ATOM 737 C C . ILE A 1 90 ? 1.875 2.902 1.095 1.00 97.12 90 ILE A C 1
ATOM 739 O O . ILE A 1 90 ? 1.665 3.783 0.263 1.00 97.12 90 ILE A O 1
ATOM 743 N N . ASN A 1 91 ? 3.087 2.402 1.311 1.00 96.56 91 ASN A N 1
ATOM 744 C CA . ASN A 1 91 ? 4.223 2.683 0.452 1.00 96.56 91 ASN A CA 1
ATOM 745 C C . ASN A 1 91 ? 4.128 1.817 -0.811 1.00 96.56 91 ASN A C 1
ATOM 747 O O . ASN A 1 91 ? 4.519 0.645 -0.826 1.00 96.56 91 ASN A O 1
ATOM 751 N N . TYR A 1 92 ? 3.610 2.403 -1.889 1.00 95.56 92 TYR A N 1
ATOM 752 C CA . TYR A 1 92 ? 3.387 1.687 -3.144 1.00 95.56 92 TYR A CA 1
ATOM 753 C C . TYR A 1 92 ? 4.667 1.199 -3.829 1.00 95.56 92 TYR A C 1
ATOM 755 O O . TYR A 1 92 ? 4.583 0.219 -4.566 1.00 95.56 92 TYR A O 1
ATOM 763 N N . 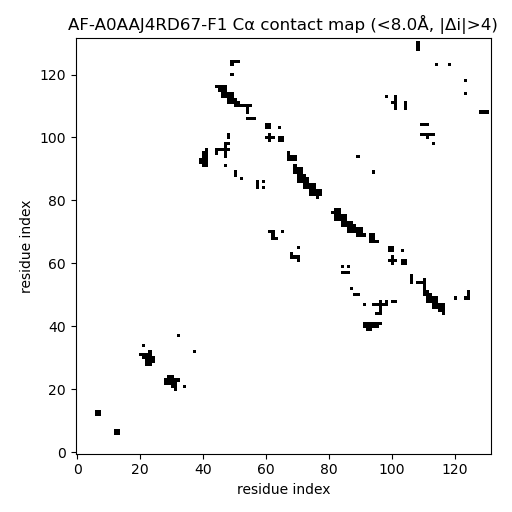ASN A 1 93 ? 5.837 1.774 -3.525 1.00 93.62 93 ASN A N 1
ATOM 764 C CA . ASN A 1 93 ? 7.125 1.303 -4.056 1.00 93.62 93 ASN A CA 1
ATOM 765 C C . ASN A 1 93 ? 7.501 -0.095 -3.534 1.00 93.62 93 ASN A C 1
ATOM 767 O O . ASN A 1 93 ? 8.269 -0.811 -4.175 1.00 93.62 93 ASN A O 1
ATOM 771 N N . LEU A 1 94 ? 6.968 -0.478 -2.368 1.00 93.94 94 LEU A N 1
ATOM 772 C CA . LEU A 1 94 ? 7.180 -1.789 -1.745 1.00 93.94 94 LEU A CA 1
ATOM 773 C C . LEU A 1 94 ? 5.998 -2.744 -1.958 1.00 93.94 94 LEU A C 1
ATOM 775 O O . LEU A 1 94 ? 6.134 -3.953 -1.803 1.00 93.94 94 LEU A O 1
ATOM 779 N N . CYS A 1 95 ? 4.819 -2.217 -2.284 1.00 95.88 95 CYS A N 1
ATOM 780 C CA . CYS A 1 95 ? 3.606 -3.014 -2.395 1.00 95.88 95 CYS A CA 1
ATOM 781 C C . CYS A 1 95 ? 3.642 -3.924 -3.633 1.00 95.88 95 CYS A C 1
ATOM 783 O O . CYS A 1 95 ? 3.761 -3.444 -4.755 1.00 95.88 95 CYS A O 1
ATOM 785 N N . LYS A 1 96 ? 3.437 -5.233 -3.463 1.00 94.19 96 LYS A N 1
ATOM 786 C CA . LYS A 1 96 ? 3.283 -6.163 -4.600 1.00 94.19 96 LYS A CA 1
ATOM 787 C C . LYS A 1 96 ? 1.916 -6.121 -5.276 1.00 94.19 96 LYS A C 1
ATOM 789 O O . LYS A 1 96 ? 1.782 -6.606 -6.389 1.00 94.19 96 LYS A O 1
ATOM 794 N N . GLY A 1 97 ? 0.892 -5.593 -4.603 1.00 95.62 97 GLY A N 1
ATOM 795 C CA . GLY A 1 97 ? -0.490 -5.710 -5.081 1.00 95.62 97 GLY A CA 1
ATOM 796 C C . GLY A 1 97 ? -1.094 -7.105 -4.892 1.00 95.62 97 GLY A C 1
ATOM 797 O O . GLY A 1 97 ? -2.013 -7.474 -5.605 1.00 95.62 97 GLY A O 1
ATOM 798 N N . CYS A 1 98 ? -0.602 -7.896 -3.932 1.00 96.00 98 CYS A N 1
ATOM 799 C CA . CYS A 1 98 ? -1.040 -9.285 -3.733 1.00 96.00 98 CYS A CA 1
ATOM 800 C C . CYS A 1 98 ? -2.457 -9.454 -3.149 1.00 96.00 98 CYS A C 1
ATOM 802 O O . CYS A 1 98 ? -2.937 -10.576 -3.056 1.00 96.00 98 CYS A O 1
ATOM 804 N N . GLY A 1 99 ? -3.106 -8.382 -2.683 1.00 96.62 99 GLY A N 1
ATOM 805 C CA . GLY A 1 99 ? -4.486 -8.423 -2.180 1.00 96.62 99 GLY A CA 1
ATOM 806 C C . GLY A 1 99 ? -4.705 -9.034 -0.789 1.00 96.62 99 GLY A C 1
ATOM 807 O O . GLY A 1 99 ? -5.772 -8.829 -0.217 1.00 96.62 99 GLY A O 1
ATOM 808 N N . VAL A 1 100 ? -3.704 -9.677 -0.175 1.00 98.00 100 VAL A N 1
ATOM 809 C CA . VAL A 1 100 ? -3.831 -10.322 1.155 1.00 98.00 100 VAL A CA 1
ATOM 810 C C . VAL A 1 100 ? -4.394 -9.369 2.216 1.00 98.00 100 VAL A C 1
ATOM 812 O O . VAL A 1 100 ? -5.283 -9.729 2.979 1.00 98.00 100 VAL A O 1
ATOM 815 N N . CYS A 1 101 ? -3.932 -8.115 2.229 1.00 97.81 101 CYS A N 1
ATOM 816 C CA . CYS A 1 101 ? -4.398 -7.098 3.175 1.00 97.81 101 CYS A CA 1
ATOM 817 C C . CYS A 1 101 ? -5.904 -6.782 3.065 1.00 97.81 101 CYS A C 1
ATOM 819 O O . CYS A 1 101 ? -6.536 -6.458 4.071 1.00 97.81 101 CYS A O 1
ATOM 821 N N . VAL A 1 102 ? -6.481 -6.899 1.865 1.00 97.81 102 VAL A N 1
ATOM 822 C CA . VAL A 1 102 ? -7.919 -6.743 1.612 1.00 97.81 102 VAL A CA 1
ATOM 823 C C . VAL A 1 102 ? -8.667 -7.965 2.130 1.00 97.81 102 VAL A C 1
ATOM 825 O O . VAL A 1 102 ? -9.728 -7.833 2.736 1.00 97.81 102 VAL A O 1
ATOM 828 N N . GLU A 1 103 ? -8.137 -9.165 1.911 1.00 97.69 103 GLU A N 1
ATOM 829 C CA . GLU A 1 103 ? -8.762 -10.415 2.345 1.00 97.69 103 GLU A CA 1
ATOM 830 C C . GLU A 1 103 ? -8.908 -10.485 3.867 1.00 97.69 103 GLU A C 1
ATOM 832 O O . GLU A 1 103 ? -10.014 -10.708 4.357 1.00 97.69 103 GLU A O 1
ATOM 837 N N . VAL A 1 104 ? -7.830 -10.193 4.598 1.00 97.88 104 VAL A N 1
ATOM 838 C CA . VAL A 1 104 ? -7.781 -10.293 6.067 1.00 97.88 104 VAL A CA 1
ATOM 839 C C . VAL A 1 104 ? -8.454 -9.130 6.797 1.00 97.88 104 VAL A C 1
ATOM 841 O O . VAL A 1 104 ? -8.529 -9.145 8.023 1.00 97.88 104 VAL A O 1
ATOM 844 N N . CYS A 1 105 ? -8.906 -8.093 6.086 1.00 97.69 105 CYS A N 1
ATOM 845 C CA . CYS A 1 105 ? -9.513 -6.920 6.707 1.00 97.69 105 CYS A CA 1
ATOM 846 C C . CYS A 1 105 ? -10.818 -7.313 7.434 1.00 97.69 105 CYS A C 1
ATOM 848 O O . CYS A 1 105 ? -11.769 -7.729 6.769 1.00 97.69 105 CYS A O 1
ATOM 850 N N . PRO A 1 106 ? -10.903 -7.166 8.773 1.00 96.88 106 PRO A N 1
ATOM 851 C CA . PRO A 1 106 ? -12.024 -7.698 9.549 1.00 96.88 106 PRO A CA 1
ATOM 852 C C . PRO A 1 106 ? -13.239 -6.761 9.592 1.00 96.88 106 PRO A C 1
ATOM 854 O O . PRO A 1 106 ? -14.252 -7.090 10.211 1.00 96.88 106 PRO A O 1
ATOM 857 N N . THR A 1 107 ? -13.146 -5.561 9.013 1.00 94.75 107 THR A N 1
ATOM 858 C CA . THR A 1 107 ? -14.236 -4.586 9.074 1.00 94.75 107 THR A CA 1
ATOM 859 C C . THR A 1 107 ? -15.396 -5.024 8.170 1.00 94.75 107 THR A C 1
ATOM 861 O O . THR A 1 107 ? -15.145 -5.504 7.064 1.00 94.75 107 THR A O 1
ATOM 864 N N . PRO A 1 108 ? -16.670 -4.839 8.584 1.00 92.19 108 PRO A N 1
ATOM 865 C CA . PRO A 1 108 ? -17.825 -5.264 7.783 1.00 92.19 108 PRO A CA 1
ATOM 866 C C . PRO A 1 108 ? -17.830 -4.663 6.376 1.00 92.19 108 PRO A C 1
ATOM 868 O O . PRO A 1 108 ? -18.084 -5.354 5.395 1.00 92.19 108 PRO A O 1
ATOM 871 N N . ILE A 1 109 ? -17.494 -3.375 6.289 1.00 95.00 109 ILE A N 1
ATOM 872 C CA . ILE A 1 109 ? -17.065 -2.740 5.047 1.00 95.00 109 ILE A CA 1
ATOM 873 C C . ILE A 1 109 ? -15.554 -2.647 5.133 1.00 95.00 109 ILE A C 1
ATOM 875 O O . ILE A 1 109 ? -15.028 -1.985 6.034 1.00 95.00 109 ILE A O 1
ATOM 879 N N . LYS A 1 110 ? -14.857 -3.337 4.233 1.00 95.75 110 LYS A N 1
ATOM 880 C CA . LYS A 1 110 ? -13.396 -3.394 4.233 1.00 95.75 110 LYS A CA 1
ATOM 881 C C . LYS A 1 110 ? -12.815 -1.984 4.128 1.00 95.75 110 LYS A C 1
ATOM 883 O O . LYS A 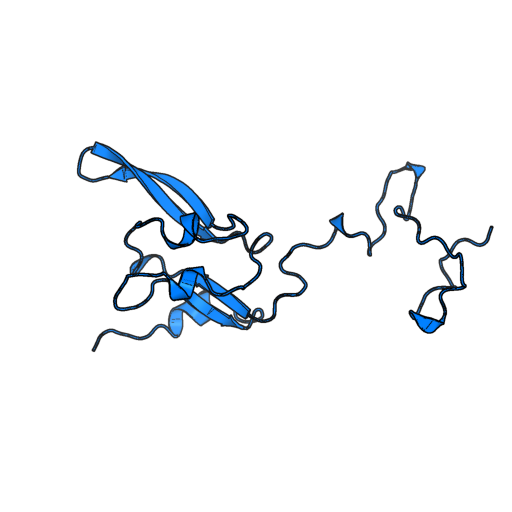1 110 ? -13.291 -1.172 3.339 1.00 95.75 110 LYS A O 1
ATOM 888 N N . SER A 1 111 ? -11.788 -1.698 4.926 1.00 96.75 111 SER A N 1
ATOM 889 C CA . SER A 1 111 ? -11.018 -0.446 4.841 1.00 96.75 111 SER A CA 1
ATOM 890 C C . SER A 1 111 ? -9.987 -0.462 3.711 1.00 96.75 111 SER A C 1
ATOM 892 O O . SER A 1 111 ? -9.358 0.552 3.432 1.00 96.75 111 SER A O 1
ATOM 894 N N . LEU A 1 112 ? -9.816 -1.603 3.044 1.00 97.56 112 LEU A N 1
ATOM 895 C CA . LEU A 1 112 ? -8.940 -1.791 1.896 1.00 97.56 112 LEU A CA 1
ATOM 896 C C . LEU A 1 112 ? -9.733 -2.478 0.784 1.00 97.56 112 LEU A C 1
ATOM 898 O O . LEU A 1 112 ? -10.457 -3.432 1.064 1.00 97.56 112 LEU A O 1
ATOM 902 N N . LEU A 1 113 ? -9.565 -2.032 -0.458 1.00 97.69 113 LEU A N 1
ATOM 903 C CA . LEU A 1 113 ? -10.116 -2.664 -1.662 1.00 97.69 113 LEU A CA 1
ATOM 904 C C . LEU A 1 113 ? -9.085 -2.596 -2.791 1.00 97.69 113 LEU A C 1
ATOM 906 O O . LEU A 1 113 ? -8.266 -1.678 -2.819 1.00 97.69 113 LEU A O 1
ATOM 910 N N . MET A 1 114 ? -9.110 -3.576 -3.693 1.00 97.81 114 MET A N 1
ATOM 911 C CA . MET A 1 114 ? -8.223 -3.611 -4.859 1.00 97.81 114 MET A CA 1
ATOM 912 C C . MET A 1 114 ? -8.784 -2.743 -5.986 1.00 97.81 114 MET A C 1
ATOM 914 O O . MET A 1 114 ? -9.984 -2.778 -6.250 1.00 97.81 114 MET A O 1
ATOM 918 N N . PHE A 1 115 ? -7.905 -1.996 -6.650 1.00 97.88 115 PHE A N 1
ATOM 919 C CA . PHE A 1 115 ? -8.204 -1.193 -7.834 1.00 97.88 115 PHE A CA 1
ATOM 920 C C . PHE A 1 115 ? -7.089 -1.347 -8.874 1.00 97.88 115 PHE A C 1
ATOM 922 O O . PHE A 1 115 ? -5.949 -1.622 -8.491 1.00 97.88 115 PHE A O 1
ATOM 929 N N . PRO A 1 116 ? -7.362 -1.114 -10.169 1.00 97.00 116 PRO A N 1
ATOM 930 C CA . PRO A 1 116 ? -6.314 -1.071 -11.183 1.00 97.00 116 PRO A CA 1
ATOM 931 C C . PRO A 1 116 ? -5.231 -0.033 -10.853 1.00 97.00 116 PRO A C 1
ATOM 933 O O . PRO A 1 116 ? -5.527 1.047 -10.344 1.00 97.00 116 PRO A O 1
ATOM 936 N N . GLU A 1 117 ? -3.973 -0.345 -11.167 1.00 94.88 117 GLU A N 1
ATOM 937 C CA . GLU A 1 117 ? -2.804 0.468 -10.794 1.00 94.88 117 GLU A CA 1
ATOM 938 C C . GLU A 1 117 ? -2.900 1.921 -11.269 1.00 94.88 117 GLU A C 1
ATOM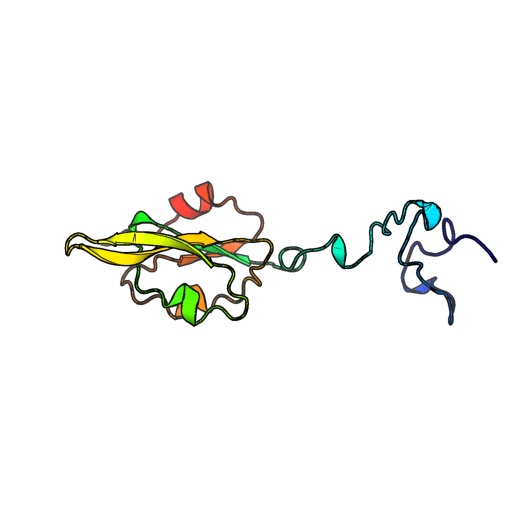 940 O O . GLU A 1 117 ? -2.517 2.841 -10.543 1.00 94.88 117 GLU A O 1
ATOM 945 N N . TYR A 1 118 ? -3.436 2.117 -12.473 1.00 94.25 118 TYR A N 1
ATOM 946 C CA . TYR A 1 118 ? -3.564 3.420 -13.121 1.00 94.25 118 TYR A CA 1
ATOM 947 C C . TYR A 1 118 ? -4.660 4.307 -12.517 1.00 94.25 118 TYR A C 1
ATOM 949 O O . TYR A 1 118 ? -4.733 5.480 -12.868 1.00 94.25 118 TYR A O 1
ATOM 957 N N . VAL A 1 119 ? -5.525 3.772 -11.649 1.00 96.56 119 VAL A N 1
ATOM 958 C CA . VAL A 1 119 ? -6.569 4.560 -10.986 1.00 96.56 119 VAL A CA 1
ATOM 959 C C . VAL A 1 119 ? -5.952 5.336 -9.827 1.00 96.56 119 VAL A C 1
ATOM 961 O O . VAL A 1 119 ? -5.219 4.783 -8.996 1.00 96.56 119 VAL A O 1
ATOM 964 N N . ASP A 1 120 ? -6.262 6.626 -9.754 1.00 96.38 120 ASP A N 1
ATOM 965 C CA . ASP A 1 120 ? -5.831 7.476 -8.652 1.00 96.38 120 ASP A CA 1
ATOM 966 C C . ASP A 1 120 ? -6.541 7.108 -7.346 1.00 96.38 120 ASP A C 1
ATOM 968 O O . ASP A 1 120 ? -7.729 6.774 -7.313 1.00 96.38 120 ASP A O 1
ATOM 972 N N . ASN A 1 121 ? -5.818 7.204 -6.228 1.00 95.62 121 ASN A N 1
ATOM 973 C CA . ASN A 1 121 ? -6.351 6.801 -4.923 1.00 95.62 121 ASN A CA 1
ATOM 974 C C . ASN A 1 121 ? -7.596 7.616 -4.538 1.00 95.62 121 ASN A C 1
ATOM 976 O O . ASN A 1 121 ? -8.532 7.074 -3.959 1.00 95.62 121 ASN A O 1
ATOM 980 N N . GLU A 1 122 ? -7.632 8.905 -4.879 1.00 95.81 122 GLU A N 1
ATOM 981 C CA . GLU A 1 122 ? -8.780 9.774 -4.604 1.00 95.81 122 GLU A CA 1
ATOM 982 C C . GLU A 1 122 ? -10.024 9.377 -5.407 1.00 95.81 122 GLU A C 1
ATOM 984 O O . GLU A 1 122 ? -11.148 9.496 -4.919 1.00 95.81 122 GLU A O 1
ATOM 989 N N . GLU A 1 123 ? -9.842 8.891 -6.635 1.00 96.38 123 GLU A N 1
ATOM 990 C CA . GLU A 1 123 ? -10.938 8.405 -7.474 1.00 96.38 123 GLU A CA 1
ATOM 991 C C . GLU A 1 123 ? -11.459 7.061 -6.978 1.00 96.38 123 GLU A C 1
ATOM 993 O O . GLU A 1 123 ? -12.672 6.859 -6.894 1.00 96.38 123 GLU A O 1
ATOM 998 N N . ALA A 1 124 ? -10.552 6.168 -6.586 1.00 96.12 124 ALA A N 1
ATOM 999 C CA . ALA A 1 124 ? -10.891 4.888 -5.981 1.00 96.12 124 ALA A CA 1
ATOM 1000 C C . ALA A 1 124 ? -11.681 5.061 -4.670 1.00 96.12 124 ALA A C 1
ATOM 1002 O O . ALA A 1 124 ? -12.679 4.375 -4.448 1.00 96.12 124 ALA A O 1
ATOM 1003 N N . LEU A 1 125 ? -11.306 6.028 -3.824 1.00 95.69 125 LEU A N 1
ATOM 1004 C CA . LEU A 1 125 ? -12.009 6.311 -2.565 1.00 95.69 125 LEU A CA 1
ATOM 1005 C C . LEU A 1 125 ? -13.469 6.750 -2.767 1.00 95.69 125 LEU A C 1
ATOM 1007 O O . LEU A 1 125 ? -14.315 6.455 -1.924 1.00 95.69 125 LEU A O 1
ATOM 1011 N N . LYS A 1 126 ? -13.804 7.398 -3.890 1.00 95.12 126 LYS A N 1
ATOM 1012 C CA . LYS A 1 126 ? -15.188 7.811 -4.204 1.00 95.12 126 LYS A CA 1
ATOM 1013 C C . LYS A 1 126 ? -16.104 6.629 -4.533 1.00 95.12 126 LYS A C 1
ATOM 1015 O O . LYS A 1 126 ? -17.319 6.758 -4.411 1.00 95.12 126 LYS A O 1
ATOM 1020 N N . GLN A 1 127 ? -15.541 5.493 -4.941 1.00 93.00 127 GLN A N 1
ATOM 1021 C CA . GLN A 1 127 ? -16.279 4.303 -5.382 1.00 93.00 127 GLN A CA 1
ATOM 1022 C C . GLN A 1 127 ? -16.617 3.346 -4.228 1.00 93.00 127 GLN A C 1
ATOM 1024 O O . GLN A 1 127 ? -17.066 2.225 -4.462 1.00 93.00 127 GLN A O 1
ATOM 1029 N N . TRP A 1 128 ? -16.385 3.755 -2.976 1.00 94.88 128 TRP A N 1
ATOM 1030 C CA . TRP A 1 128 ? -16.532 2.857 -1.838 1.00 94.88 128 TRP A CA 1
ATOM 1031 C C . TRP A 1 128 ? -17.990 2.429 -1.610 1.00 94.88 128 TRP A C 1
ATOM 1033 O O . TRP A 1 128 ? -18.889 3.279 -1.644 1.00 94.88 128 TRP A O 1
ATOM 1043 N N . PRO A 1 129 ? -18.248 1.141 -1.315 1.00 91.69 129 PRO A N 1
ATOM 1044 C CA . PRO A 1 129 ? -19.581 0.690 -0.947 1.00 91.69 129 PRO A CA 1
ATOM 1045 C C . PRO A 1 129 ? -20.043 1.396 0.330 1.00 91.69 129 PRO A C 1
ATOM 1047 O O . PRO A 1 129 ? -19.314 1.468 1.325 1.00 91.69 129 PRO A O 1
ATOM 1050 N N . LYS A 1 130 ? -21.270 1.920 0.297 1.00 84.06 130 LYS A N 1
ATOM 1051 C CA . LYS A 1 130 ? -21.934 2.483 1.474 1.00 84.06 130 LYS A CA 1
ATOM 1052 C C . LYS A 1 130 ? -22.606 1.358 2.249 1.00 84.06 130 LYS A C 1
ATOM 1054 O O . LYS A 1 130 ? -23.012 0.357 1.669 1.00 84.06 13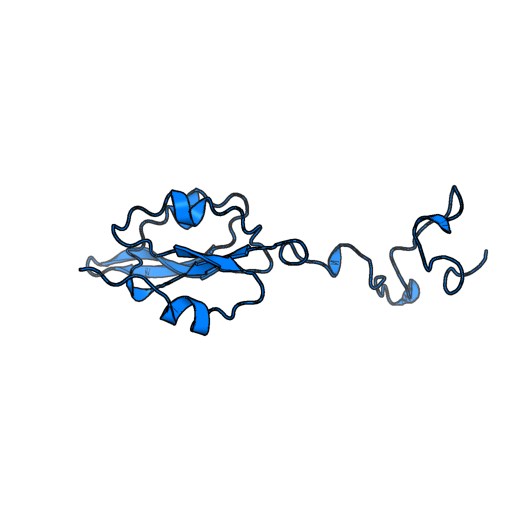0 LYS A O 1
ATOM 1059 N N . LYS A 1 131 ? -22.693 1.524 3.567 1.00 72.19 131 LYS A N 1
ATOM 1060 C CA . LYS A 1 131 ? -23.513 0.641 4.393 1.00 72.19 131 LYS A CA 1
ATOM 1061 C C . LYS A 1 131 ? -24.975 0.942 4.078 1.00 72.19 131 LYS A C 1
ATOM 1063 O O . LYS A 1 131 ? -25.347 2.113 4.165 1.00 72.19 131 LYS A O 1
ATOM 1068 N N . ASP A 1 132 ? -25.734 -0.083 3.707 1.00 61.59 132 ASP A N 1
ATOM 1069 C CA . ASP A 1 132 ? -27.198 -0.014 3.682 1.00 61.59 132 ASP A CA 1
ATOM 1070 C C . ASP A 1 132 ? -27.759 0.225 5.096 1.00 61.59 132 ASP A C 1
ATOM 1072 O O . ASP A 1 132 ? -27.164 -0.298 6.078 1.00 61.59 132 ASP A O 1
#

Mean predicted aligned error: 7.92 Å

Nearest PDB structures (foldseek):
  7aqr-assembly1_I  TM=5.516E-01  e=2.793E-04  Arabidopsis thaliana
  8ugj-assembly1_1I  TM=5.383E-01  e=2.982E-04  Sus scrofa
  8j9j-assembly1_S8  TM=5.101E-01  e=3.184E-04  Euglena gracilis
  8esz-assembly1_S8  TM=4.732E-01  e=4.718E-04  Drosophila melanogaster
  7zmg-assembly1_I  TM=4.834E-01  e=5.744E-04  Thermochaetoides thermophila DSM 1495

Organism: NCBI:txid1424653

Secondary structure (DSSP, 8-state):
---GGGT-SSGGG--TT----SEEETTTTEE-TT-GGG--GGGG-SEEEEE-GGG-----HHHHT-TT--EEEEEEE-TTS-EEEEEEEE-TTT-----HHHHT--SSS-SEEEEETTS-HHHHHHTPPPP-

InterPro domains:
  IPR011898 2-oxoacid:acceptor oxidoreductase, delta subunit, pyruvate/2-ketoisovalerate [TIGR02179] (36-117)
  IPR017896 4Fe-4S ferredoxin-type, iron-sulphur binding domain [PS51379] (47-76)
  IPR017896 4Fe-4S ferredoxin-type, iron-sulphur binding domain [PS51379] (86-117)
  IPR017900 4Fe-4S ferredoxin, iron-sulphur binding, conserved site [PS00198] (95-106)

Sequence (132 aa):
MATPKDMLTTWDKVQFGAVLPSFEDPEHKKRSKFHSYNYTVADWRVEKPVFNRELCIDCDYCWVFCPDSCFQVEEVVNKRGKKQAKIVGINYNLCKGCGVCVEVCPTPIKSLLMFPEYVDNEEALKQWPKKD

Solvent-accessible surface area (backbone atoms only — not comparable to full-atom values): 8364 Å² total; per-residue (Å²): 130,84,75,68,88,84,56,66,90,48,85,89,55,54,56,93,86,67,78,83,64,64,38,76,37,71,90,78,61,38,60,27,86,86,32,70,86,78,56,51,49,37,81,80,42,66,36,34,70,44,78,42,69,91,58,50,81,61,79,56,50,46,50,74,64,33,93,62,60,27,56,39,70,43,85,41,70,46,101,83,76,42,81,42,68,38,77,76,50,70,43,55,58,48,33,64,42,81,56,56,42,40,72,63,38,84,43,98,63,55,27,36,46,79,40,54,54,89,58,52,63,74,62,56,62,73,70,58,86,75,86,130

Radius of gyration: 21.33 Å; Cα contacts (8 Å, |Δi|>4): 171; chains: 1; bounding box: 63×25×58 Å

pLDDT: mean 87.47, std 13.33, range [38.69, 98.0]

Foldseek 3Di:
DDDCPPQPPDPVRQDVPDDDDQAPDVVVRHGDPPHCVVAFLLPPAFKAKQFQLVQDPQPCQLQVPQPQSQWDWDWDQDPVRDTGIRTDGGNSSRHNRPCSSQVRQPGPQRRIDMDTSPDDSVRVNVPGDDDD